Protein AF-A0A7S1H7W7-F1 (afdb_monomer)

Secondary structure (DSSP, 8-state):
-EEEEPP-SSHHHHHHHHHHHHHHHHHH----EEEEPPPPP-TT----EEEEETTEEEEEPPPPSSHHHHHHHHHHHHHHHHHTT--S-EE-TTS-EE--SS--PPP---SSGGG-HHHH-THHHHHHHHHHHH-THHHHHHHTT--STTSSS--TTTS-THHHHHHHHH-

Organism: Hemiselmis andersenii (NCBI:txid464988)

pLDDT: mean 90.37, std 5.64, range [72.38, 98.25]

InterPro domains:
  IPR018667 Domain of unknown function DUF2126 [PF09899] (1-171)

Solvent-accessible surface area (backbone atoms only — not comparable to full-atom values): 10648 Å² total; per-residue (Å²): 92,79,46,74,38,69,84,46,90,43,52,67,62,40,52,54,52,49,52,53,54,49,52,53,27,67,77,67,68,54,69,72,45,84,43,75,46,71,72,42,93,51,93,89,60,81,54,75,46,80,41,87,46,98,85,48,73,46,72,49,70,53,89,61,93,46,71,71,50,42,51,51,53,53,54,49,51,54,50,52,32,49,78,70,76,43,72,92,68,30,64,46,98,88,65,47,80,45,78,62,81,70,86,89,84,84,86,83,73,37,99,43,76,87,58,12,60,48,72,74,38,54,68,53,48,42,50,51,52,52,49,54,65,78,36,55,64,81,48,61,77,76,36,81,87,51,67,38,62,86,26,98,74,36,52,60,89,39,40,60,84,62,50,50,58,54,49,66,72,73,97

Nearest PDB structures (foldseek):
  4oyh-assembly2_E  TM=3.654E-01  e=1.743E+00  Bacillus spizizenii str. W23
  1t6a-assembly1_A  TM=3.404E-01  e=1.743E+00  Geobacillus stearothermophilus
  3ufc-assembly1_X  TM=4.892E-01  e=8.924E+00  Pyrococcus furiosus DSM 3638
  6jbh-assembly1_B  TM=2.701E-01  e=4.075E+00  Alicyclobacillus herbarius

Mean predicted aligned error: 5.94 Å

Radius of gyration: 21.35 Å; Cα contacts (8 Å, |Δi|>4): 144; chains: 1; bounding box: 49×47×52 Å

Foldseek 3Di:
DEDEQEDDDAQVVSVVVVVVVVVVCVVVVDDYDYHYDDRPDDLVDWDWDWDDDVQDIDIDGGDDPDDVRVVVVVVVVQVVCVVVVHHQWDADPVGDTDGSPDDDDDDAADSDNVRGPCNVPVVVVVVVLVVCLVCVCVVVVPCRVQEACPHPDYRQVRHDPVSVVVSVVVD

Sequence (171 aa):
LYVFMPPLEKLEHYLELLTAVEAACEDTGYKIVLEGYPPPRDPRLKLLQVTPDPGVIEVNIHPAHHWAELVQHTEFLYEAARLTRLSTEKFMIDGRHSGTGGGNHFVLGGATPADSPFLRRPSLLASLLGYWHNHPSLSYLFSGLFIGPTSQSPRVDEARNDQLRELEIAL

Structure (mmCIF, N/CA/C/O backbone):
data_AF-A0A7S1H7W7-F1
#
_entry.id   AF-A0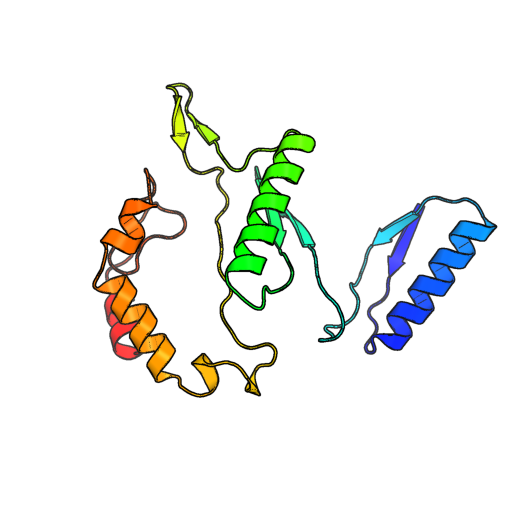A7S1H7W7-F1
#
loop_
_atom_site.group_PDB
_atom_site.id
_atom_site.type_symbol
_atom_site.label_atom_id
_atom_site.label_alt_id
_atom_site.label_comp_id
_atom_site.label_asym_id
_atom_site.label_entity_id
_atom_site.label_seq_id
_atom_site.pdbx_PDB_ins_code
_atom_site.Cartn_x
_atom_site.Cartn_y
_atom_site.Cartn_z
_atom_site.occupancy
_atom_site.B_iso_or_equiv
_atom_site.auth_seq_id
_atom_site.auth_comp_id
_atom_site.auth_asym_id
_atom_site.auth_atom_id
_atom_site.pdbx_PDB_model_num
ATOM 1 N N . LEU A 1 1 ? -9.041 6.564 26.208 1.00 92.06 1 LEU A N 1
ATOM 2 C CA . LEU A 1 1 ? -8.877 5.195 26.746 1.00 92.06 1 LEU A CA 1
ATOM 3 C C . LEU A 1 1 ? -8.346 4.330 25.611 1.00 92.06 1 LEU A C 1
ATOM 5 O O . LEU A 1 1 ? -8.803 4.524 24.494 1.00 92.06 1 LEU A O 1
ATOM 9 N N . TYR A 1 2 ? -7.369 3.462 25.858 1.00 96.44 2 TYR A N 1
ATOM 10 C CA . TYR A 1 2 ? -6.790 2.594 24.827 1.00 96.44 2 TYR A CA 1
ATOM 11 C C . TYR A 1 2 ? -7.239 1.159 25.079 1.00 96.44 2 TYR A C 1
ATOM 13 O O . TYR A 1 2 ? -7.225 0.715 26.229 1.00 96.44 2 TYR A O 1
ATOM 21 N N . VAL A 1 3 ? -7.660 0.462 24.027 1.00 97.31 3 VAL A N 1
ATOM 22 C CA . VAL A 1 3 ? -8.069 -0.945 24.092 1.00 97.31 3 VAL A CA 1
ATOM 23 C C . VAL A 1 3 ? -7.160 -1.739 23.168 1.00 97.31 3 VAL A C 1
ATOM 25 O O . VAL A 1 3 ? -7.134 -1.509 21.961 1.00 97.31 3 VAL A O 1
ATOM 28 N N . PHE A 1 4 ? -6.402 -2.662 23.750 1.00 97.81 4 PHE A N 1
ATOM 29 C CA . PHE A 1 4 ? -5.486 -3.517 23.011 1.00 97.81 4 PHE A CA 1
ATOM 30 C C . PHE A 1 4 ? -6.214 -4.769 22.507 1.00 97.81 4 PHE A C 1
ATOM 32 O O . PHE A 1 4 ? -6.680 -5.584 23.304 1.00 97.81 4 PHE A O 1
ATOM 39 N N . MET A 1 5 ? -6.277 -4.933 21.190 1.00 97.94 5 MET A N 1
ATOM 40 C CA . MET A 1 5 ? -6.835 -6.097 20.511 1.00 97.94 5 MET A CA 1
ATOM 41 C C . MET A 1 5 ? -5.798 -7.233 20.494 1.00 97.94 5 MET A C 1
ATOM 43 O O . MET A 1 5 ? -4.701 -7.049 19.953 1.00 97.94 5 MET A O 1
ATOM 47 N N . PRO A 1 6 ? -6.099 -8.409 21.076 1.00 97.25 6 PRO A N 1
ATOM 48 C CA . PRO A 1 6 ? -5.204 -9.558 21.048 1.00 97.25 6 PRO A CA 1
ATOM 49 C C . PRO A 1 6 ? -5.140 -10.180 19.644 1.00 97.25 6 PRO A C 1
ATOM 51 O O . PRO A 1 6 ? -6.053 -9.990 18.836 1.00 97.25 6 PRO A O 1
ATOM 54 N N . PRO A 1 7 ? -4.091 -10.965 19.342 1.00 96.81 7 PRO A N 1
ATOM 55 C CA . PRO A 1 7 ? -4.046 -11.723 18.101 1.00 96.81 7 PRO A CA 1
ATOM 56 C C . PRO A 1 7 ? -5.136 -12.802 18.121 1.00 96.81 7 PRO A C 1
ATOM 58 O O . PRO A 1 7 ? -5.224 -13.590 19.063 1.00 96.81 7 PRO A O 1
ATOM 61 N N . LEU A 1 8 ? -5.960 -12.844 17.074 1.00 96.88 8 LEU A N 1
ATOM 62 C CA . LEU A 1 8 ? -7.037 -13.819 16.909 1.00 96.88 8 LEU A CA 1
ATOM 63 C C . LEU A 1 8 ? -6.899 -14.513 15.554 1.00 96.88 8 LEU A C 1
ATOM 65 O O . LEU A 1 8 ? -6.646 -13.873 14.537 1.00 96.88 8 LEU A O 1
ATOM 69 N N . GLU A 1 9 ? -7.061 -15.836 15.544 1.00 95.94 9 GLU A N 1
ATOM 70 C CA . GLU A 1 9 ? -6.826 -16.657 14.347 1.00 95.94 9 GLU A CA 1
ATOM 71 C C . GLU A 1 9 ? -7.959 -16.575 13.318 1.00 95.94 9 GLU A C 1
ATOM 73 O O . GLU A 1 9 ? -7.725 -16.744 12.123 1.00 95.94 9 GLU A O 1
ATOM 78 N N . LYS A 1 10 ? -9.192 -16.337 13.776 1.00 96.88 10 LYS A N 1
ATOM 79 C CA . LYS A 1 10 ? -10.395 -16.314 12.937 1.00 96.88 10 LYS A CA 1
ATOM 80 C C . LYS A 1 10 ? -11.002 -14.925 12.907 1.00 96.88 10 LYS A C 1
ATOM 82 O O . LYS A 1 10 ? -11.080 -14.263 13.944 1.00 96.88 10 LYS A O 1
ATOM 87 N N . LEU A 1 11 ? -11.472 -14.517 11.728 1.00 96.25 11 LEU A N 1
ATOM 88 C CA . LEU A 1 11 ? -12.120 -13.222 11.551 1.00 96.25 11 LEU A CA 1
ATOM 89 C C . LEU A 1 11 ? -13.360 -13.105 12.443 1.00 96.25 11 LEU A C 1
ATOM 91 O O . LEU A 1 11 ? -13.569 -12.070 13.064 1.00 96.25 11 LEU A O 1
ATOM 95 N N . GLU A 1 12 ? -14.144 -14.175 12.547 1.00 97.62 12 GLU A N 1
ATOM 96 C CA . GLU A 1 12 ? -15.379 -14.204 13.330 1.00 97.62 12 GLU A CA 1
ATOM 97 C C . GLU A 1 12 ? -15.115 -13.838 14.796 1.00 97.62 12 GLU A C 1
ATOM 99 O O . GLU A 1 12 ? -15.781 -12.962 15.336 1.00 97.62 12 GLU A O 1
ATOM 104 N N . HIS A 1 13 ? -14.070 -14.409 15.403 1.00 97.81 13 HIS A N 1
ATOM 105 C CA . HIS A 1 13 ? -13.702 -14.099 16.787 1.00 97.81 13 HIS A CA 1
ATOM 106 C C . HIS A 1 13 ? -13.248 -12.640 16.951 1.00 97.81 13 HIS A C 1
ATOM 108 O O . HIS A 1 13 ? -13.504 -12.021 17.982 1.00 97.81 13 HIS A O 1
ATOM 114 N N . TYR A 1 14 ? -12.557 -12.084 15.948 1.00 97.69 14 TYR A N 1
ATOM 115 C CA . TYR A 1 14 ? -12.143 -10.682 15.976 1.00 97.69 14 TYR A CA 1
ATOM 116 C C . TYR A 1 14 ? -13.345 -9.743 15.938 1.00 97.69 14 TYR A C 1
ATOM 118 O O . TYR A 1 14 ? -13.405 -8.793 16.717 1.00 97.69 14 TYR A O 1
ATOM 126 N N . LEU A 1 15 ? -14.303 -10.022 15.054 1.00 97.38 15 LEU A N 1
ATOM 127 C CA . LEU A 1 15 ? -15.524 -9.233 14.929 1.00 97.38 15 LEU A CA 1
ATOM 128 C C . LEU A 1 15 ? -16.389 -9.342 16.186 1.00 97.38 15 LEU A C 1
ATOM 130 O O . LEU A 1 15 ? -16.856 -8.321 16.670 1.00 97.38 15 LEU A O 1
ATOM 134 N N . GLU A 1 16 ? -16.530 -10.537 16.765 1.00 98.25 16 GLU A N 1
ATOM 135 C CA . GLU A 1 16 ? -17.236 -10.727 18.039 1.00 98.25 16 GLU A CA 1
ATOM 136 C C . GLU A 1 16 ? -16.623 -9.885 19.168 1.00 98.25 16 GLU A C 1
ATOM 138 O O . GLU A 1 16 ? -17.348 -9.208 19.900 1.00 98.25 16 GLU A O 1
ATOM 143 N N . LEU A 1 17 ? -15.289 -9.875 19.289 1.00 98.19 17 LEU A N 1
ATOM 144 C CA . LEU A 1 17 ? -14.602 -9.050 20.282 1.00 98.19 17 LEU A CA 1
ATOM 145 C C . LEU A 1 17 ? -14.788 -7.555 20.006 1.00 98.19 17 LEU A C 1
ATOM 147 O O . LEU A 1 17 ? -15.072 -6.798 20.933 1.00 98.19 17 LEU A O 1
ATOM 151 N N . LEU A 1 18 ? -14.637 -7.129 18.751 1.00 97.62 18 LEU A N 1
ATOM 152 C CA . LEU A 1 18 ? -14.825 -5.733 18.364 1.00 97.62 18 LEU A CA 1
ATOM 153 C C . LEU A 1 18 ? -16.245 -5.260 18.695 1.00 97.62 18 LEU A C 1
ATOM 155 O O . LEU A 1 18 ? -16.398 -4.226 19.336 1.00 97.62 18 LEU A O 1
ATOM 159 N N . THR A 1 19 ? -17.263 -6.055 18.363 1.00 98.25 19 THR A N 1
ATOM 160 C CA . THR A 1 19 ? -18.664 -5.760 18.691 1.00 98.25 19 THR A CA 1
ATOM 161 C C . THR A 1 19 ? -18.892 -5.667 20.200 1.00 98.25 19 THR A C 1
ATOM 163 O O . THR A 1 19 ? -19.602 -4.775 20.660 1.00 98.25 19 THR A O 1
ATOM 166 N N . ALA A 1 20 ? -18.270 -6.537 21.001 1.00 98.25 20 ALA A N 1
ATOM 167 C CA . ALA A 1 20 ? -18.363 -6.444 22.459 1.00 98.25 20 ALA A CA 1
ATOM 168 C C . ALA A 1 20 ? -17.711 -5.158 23.004 1.00 98.25 20 ALA A C 1
ATOM 170 O O . ALA A 1 20 ? -18.239 -4.535 23.928 1.00 98.25 20 ALA A O 1
ATOM 171 N N . VAL A 1 21 ? -16.581 -4.742 22.425 1.00 97.94 21 VAL A N 1
ATOM 172 C CA . VAL A 1 21 ? -15.908 -3.482 22.771 1.00 97.94 21 VAL A CA 1
ATOM 173 C C . VAL A 1 21 ? -16.764 -2.274 22.378 1.00 97.94 21 VAL A C 1
ATOM 175 O O . VAL A 1 21 ? -16.888 -1.341 23.172 1.00 97.94 21 VAL A O 1
ATOM 178 N N . GLU A 1 22 ? -17.377 -2.292 21.194 1.00 97.50 22 GLU A N 1
ATOM 179 C CA . GLU A 1 22 ? -18.291 -1.243 20.726 1.00 97.50 22 GLU A CA 1
ATOM 180 C C . GLU A 1 22 ? -19.499 -1.095 21.658 1.00 97.50 22 GLU A C 1
ATOM 182 O O . GLU A 1 22 ? -19.750 0.009 22.138 1.00 97.50 22 GLU A O 1
ATOM 187 N N . ALA A 1 23 ? -20.168 -2.199 22.011 1.00 98.25 23 ALA A N 1
ATOM 188 C CA . ALA A 1 23 ? -21.298 -2.187 22.945 1.00 98.25 23 ALA A CA 1
ATOM 189 C C . ALA A 1 23 ? -20.912 -1.601 24.316 1.00 98.25 23 ALA A C 1
ATOM 191 O O . ALA A 1 23 ? -21.619 -0.760 24.868 1.00 98.25 23 ALA A O 1
ATOM 192 N N . ALA A 1 24 ? -19.736 -1.961 24.842 1.00 97.62 24 ALA A N 1
ATOM 193 C CA . ALA A 1 24 ? -19.236 -1.377 26.085 1.00 97.62 24 ALA A CA 1
ATOM 194 C C . ALA A 1 24 ? -18.971 0.138 25.965 1.00 97.62 24 ALA A C 1
ATOM 196 O O . ALA A 1 24 ? -19.164 0.881 26.931 1.00 97.62 24 ALA A O 1
ATOM 197 N N . CYS A 1 25 ? -18.529 0.620 24.799 1.00 97.81 25 CYS A N 1
ATOM 198 C CA . CYS A 1 25 ? -18.352 2.053 24.555 1.00 97.81 25 CYS A CA 1
ATOM 199 C C . CYS A 1 25 ? -19.694 2.788 24.480 1.00 97.81 25 CYS A C 1
ATOM 201 O O . CYS A 1 25 ? -19.791 3.898 25.005 1.00 97.81 25 CYS A O 1
ATOM 203 N N . GLU A 1 26 ? -20.719 2.181 23.877 1.00 97.69 26 GLU A N 1
ATOM 204 C CA . GLU A 1 26 ? -22.081 2.732 23.838 1.00 97.69 26 GLU A CA 1
ATOM 205 C C . GLU A 1 26 ? -22.682 2.851 25.243 1.00 97.69 26 GLU A C 1
ATOM 207 O O . GLU A 1 26 ? -23.166 3.923 25.612 1.00 97.69 26 GLU A O 1
ATOM 212 N N . ASP A 1 27 ? -22.561 1.801 26.058 1.00 98.00 27 ASP A N 1
ATOM 213 C CA . ASP A 1 27 ? -23.100 1.770 27.423 1.00 98.00 27 ASP A CA 1
ATOM 214 C C . ASP A 1 27 ? -22.403 2.768 28.361 1.00 98.00 27 ASP A C 1
ATOM 216 O O . ASP A 1 27 ? -23.024 3.350 29.254 1.00 98.00 27 ASP A O 1
ATOM 220 N N . THR A 1 28 ? -21.095 2.968 28.183 1.00 97.12 28 THR A N 1
ATOM 221 C CA . THR A 1 28 ? -20.285 3.819 29.073 1.00 97.12 28 THR A CA 1
ATOM 222 C C . THR A 1 28 ? -20.111 5.251 28.569 1.00 97.12 28 THR A C 1
ATOM 224 O O . THR A 1 28 ? -19.747 6.138 29.345 1.00 97.12 28 THR A O 1
ATOM 227 N N . GLY A 1 29 ? -20.324 5.493 27.275 1.00 96.81 29 GLY A N 1
ATOM 228 C CA . GLY A 1 29 ? -20.025 6.761 26.609 1.00 96.81 29 GLY A CA 1
ATOM 229 C C . GLY A 1 29 ? -18.525 7.054 26.451 1.00 96.81 29 GLY A C 1
ATOM 230 O O . GLY A 1 29 ? -18.153 8.173 26.076 1.00 96.81 29 GLY A O 1
ATOM 231 N N . TYR A 1 30 ? -17.638 6.097 26.744 1.00 96.62 30 TYR A N 1
ATOM 232 C CA . TYR A 1 30 ? -16.200 6.307 26.594 1.00 96.62 30 TYR A CA 1
ATOM 233 C C . TYR A 1 30 ? -15.766 6.279 25.130 1.00 96.62 30 TYR A C 1
ATOM 235 O O . TYR A 1 30 ? -16.111 5.389 24.361 1.00 96.62 30 TYR A O 1
ATOM 243 N N . LYS A 1 31 ? -14.911 7.238 24.763 1.00 96.62 31 LYS A N 1
ATOM 244 C CA . LYS A 1 31 ? -14.193 7.220 23.486 1.00 96.62 31 LYS A CA 1
ATOM 245 C C . LYS A 1 31 ? -12.887 6.452 23.642 1.00 96.62 31 LYS A C 1
ATOM 247 O O . LYS A 1 31 ? -12.066 6.775 24.516 1.00 96.62 31 LYS A O 1
ATOM 252 N N . ILE A 1 32 ? -12.692 5.464 22.776 1.00 96.06 32 ILE A N 1
ATOM 253 C CA . ILE A 1 32 ? -11.509 4.611 22.781 1.00 96.06 32 ILE A CA 1
ATOM 254 C C . ILE A 1 32 ? -10.658 4.787 21.526 1.00 96.06 32 ILE A C 1
ATOM 256 O O . ILE A 1 32 ? -11.128 5.263 20.495 1.00 96.06 32 ILE A O 1
ATOM 260 N N . VAL A 1 33 ? -9.401 4.374 21.638 1.00 96.12 33 VAL A N 1
ATOM 261 C CA . VAL A 1 33 ? -8.506 4.107 20.514 1.00 96.12 33 VAL A CA 1
ATOM 262 C C . VAL A 1 33 ? -8.192 2.615 20.547 1.00 96.12 33 VAL A C 1
ATOM 264 O O . VAL A 1 33 ? -7.797 2.096 21.594 1.00 96.12 33 VAL A O 1
ATOM 267 N N . LEU A 1 34 ? -8.411 1.935 19.423 1.00 95.56 34 LEU A N 1
ATOM 268 C CA . LEU A 1 34 ? -8.036 0.535 19.256 1.00 95.56 34 LEU A CA 1
ATOM 269 C C . LEU A 1 34 ? -6.555 0.448 18.896 1.00 95.56 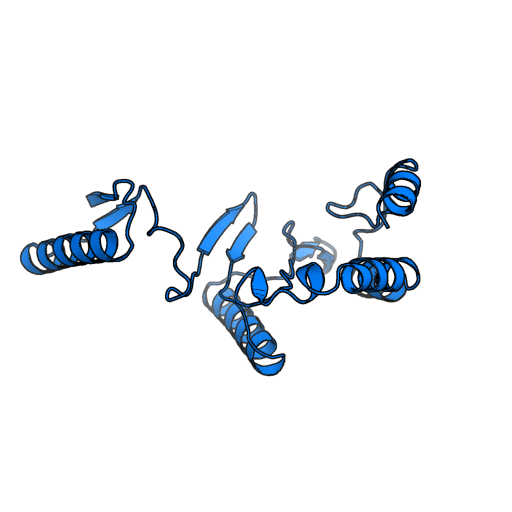34 LEU A C 1
ATOM 271 O O . LEU A 1 34 ? -6.085 1.137 17.992 1.00 95.56 34 LEU A O 1
ATOM 275 N N . GLU A 1 35 ? -5.842 -0.423 19.593 1.00 95.69 35 GLU A N 1
ATOM 276 C CA . GLU A 1 35 ? -4.434 -0.731 19.355 1.00 95.69 35 GLU A CA 1
ATOM 277 C C . GLU A 1 35 ? -4.236 -2.247 19.304 1.00 95.69 35 GLU A C 1
ATOM 279 O O . GLU A 1 35 ? -5.157 -3.014 19.573 1.00 95.69 35 GLU A O 1
ATOM 284 N N . GLY A 1 36 ? -3.027 -2.702 18.988 1.00 95.19 36 GLY A N 1
ATOM 285 C CA . GLY A 1 36 ? -2.699 -4.125 18.949 1.00 95.19 36 GLY A CA 1
ATOM 286 C C . GLY A 1 36 ? -2.886 -4.736 17.567 1.00 95.19 36 GLY A C 1
ATOM 287 O O . GLY A 1 36 ? -2.503 -4.143 16.558 1.00 95.19 36 GLY A O 1
ATOM 288 N N . TYR A 1 37 ? -3.393 -5.964 17.523 1.00 95.19 37 TYR A N 1
ATOM 289 C CA . TYR A 1 37 ? -3.410 -6.755 16.298 1.00 95.19 37 TYR A CA 1
ATOM 290 C C . TYR A 1 37 ? -4.617 -6.398 15.411 1.00 95.19 37 TYR A C 1
ATOM 292 O O . TYR A 1 3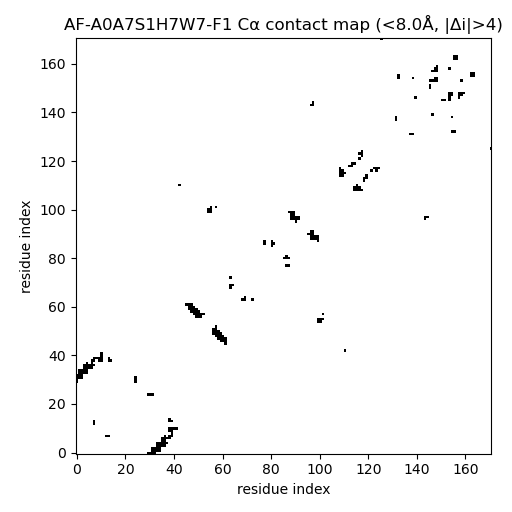7 ? -5.730 -6.236 15.921 1.00 95.19 37 TYR A O 1
ATOM 300 N N . PRO A 1 38 ? -4.431 -6.282 14.081 1.00 93.25 38 PRO A N 1
ATOM 301 C CA . PRO A 1 38 ? -5.544 -6.149 13.145 1.00 93.25 38 PRO A CA 1
ATOM 302 C C . PRO A 1 38 ? -6.321 -7.475 13.031 1.00 93.25 38 PRO A C 1
ATOM 304 O O . PRO A 1 38 ? -5.814 -8.518 13.463 1.00 93.25 38 PRO A O 1
ATOM 307 N N . PRO A 1 39 ? -7.518 -7.474 12.413 1.00 94.69 39 PRO A N 1
ATOM 308 C CA . PRO A 1 39 ? -8.184 -8.722 12.058 1.00 94.69 39 PRO A CA 1
ATOM 309 C C . PRO A 1 39 ? -7.261 -9.602 11.198 1.00 94.69 39 PRO A C 1
ATOM 311 O O . PRO A 1 39 ? -6.467 -9.072 10.407 1.00 94.69 39 PRO A O 1
ATOM 314 N N . PRO A 1 40 ? -7.355 -10.940 11.311 1.00 93.69 40 PRO A N 1
ATOM 315 C CA . PRO A 1 40 ? -6.611 -11.832 10.432 1.00 93.69 40 PRO A CA 1
ATOM 316 C C . PRO A 1 40 ? -6.973 -11.555 8.967 1.00 93.69 40 PRO A C 1
ATOM 318 O O . PRO A 1 40 ? -8.086 -11.129 8.650 1.00 93.69 40 PRO A O 1
ATOM 321 N N . ARG A 1 41 ? -6.018 -11.794 8.058 1.00 87.81 41 ARG A N 1
ATOM 322 C CA . ARG A 1 41 ? -6.232 -11.606 6.616 1.00 87.81 41 ARG A CA 1
ATOM 323 C C . ARG A 1 41 ? -7.420 -12.446 6.150 1.00 87.81 41 ARG A C 1
ATOM 325 O O . ARG A 1 41 ? -7.391 -13.667 6.268 1.00 87.81 41 ARG A O 1
ATOM 332 N N . ASP A 1 42 ? -8.405 -11.789 5.550 1.00 89.25 42 ASP A N 1
ATOM 333 C CA . ASP A 1 42 ? -9.605 -12.429 5.026 1.00 89.25 42 ASP A CA 1
ATOM 334 C C . ASP A 1 42 ? -10.045 -11.733 3.726 1.00 89.25 42 ASP A C 1
ATOM 336 O O . ASP A 1 42 ? -10.119 -10.502 3.697 1.00 89.25 42 ASP A O 1
ATOM 340 N N . PRO A 1 43 ? -10.339 -12.478 2.644 1.00 84.06 43 PRO A N 1
ATOM 341 C CA . PRO A 1 43 ? -10.721 -11.899 1.353 1.00 84.06 43 PRO A CA 1
ATOM 342 C C . PRO A 1 43 ? -12.056 -11.139 1.378 1.00 84.06 43 PRO A C 1
ATOM 344 O O . PRO A 1 43 ? -12.338 -10.384 0.448 1.00 84.06 43 PRO A O 1
ATOM 347 N N . ARG A 1 44 ? -12.889 -11.324 2.411 1.00 87.75 44 ARG A N 1
ATOM 348 C CA . ARG A 1 44 ? -14.153 -10.590 2.587 1.00 87.75 44 ARG A CA 1
ATOM 349 C C . ARG A 1 44 ? -13.931 -9.158 3.073 1.00 87.75 44 ARG A C 1
ATOM 351 O O . ARG A 1 44 ? -14.821 -8.325 2.916 1.00 87.75 44 ARG A O 1
ATOM 358 N N . LEU A 1 45 ? -12.777 -8.868 3.676 1.00 89.06 45 LEU A N 1
ATOM 359 C CA . LEU A 1 45 ? -12.467 -7.544 4.199 1.00 89.06 45 LEU A CA 1
ATOM 360 C C . LEU A 1 45 ? -11.757 -6.686 3.154 1.00 89.06 45 LEU A C 1
ATOM 362 O O . LEU A 1 45 ? -10.746 -7.076 2.572 1.00 89.06 45 LEU A O 1
ATOM 366 N N . LYS A 1 46 ? -12.250 -5.459 2.987 1.00 86.94 46 LYS A N 1
ATOM 367 C CA . LYS A 1 46 ? -11.493 -4.392 2.333 1.00 86.94 46 LYS A CA 1
ATOM 368 C C . LYS A 1 46 ? -10.607 -3.722 3.373 1.00 86.94 46 LYS A C 1
ATOM 370 O O . LYS A 1 46 ? -11.075 -3.372 4.453 1.00 86.94 46 LYS A O 1
ATOM 375 N N . LEU A 1 47 ? -9.340 -3.529 3.031 1.00 84.94 47 LEU A N 1
ATOM 376 C CA . LEU A 1 47 ? -8.370 -2.886 3.903 1.00 84.94 47 LEU A CA 1
ATOM 377 C C . LEU A 1 47 ? -8.050 -1.483 3.381 1.00 84.94 47 LEU A C 1
ATOM 379 O O . LEU A 1 47 ? -7.776 -1.302 2.196 1.00 84.94 47 LEU A O 1
ATOM 383 N N . LEU A 1 48 ? -8.085 -0.510 4.284 1.00 90.25 48 LEU A N 1
ATOM 384 C CA . LEU A 1 48 ? -7.515 0.819 4.105 1.00 90.25 48 LEU A CA 1
ATOM 385 C C . LEU A 1 48 ? -6.516 1.016 5.241 1.00 90.25 48 LEU A C 1
ATOM 387 O O . LEU A 1 48 ? -6.905 0.932 6.406 1.00 90.25 48 LEU A O 1
ATOM 391 N N . GLN A 1 49 ? -5.248 1.258 4.923 1.00 90.12 49 GLN A N 1
ATOM 392 C CA . GLN A 1 49 ? -4.235 1.577 5.932 1.00 90.12 49 GLN A CA 1
ATOM 393 C C . GLN A 1 49 ? -3.679 2.961 5.657 1.00 90.12 49 GLN A C 1
ATOM 395 O O . GLN A 1 49 ? -3.282 3.254 4.535 1.00 90.12 49 GLN A O 1
ATOM 400 N N . VAL A 1 50 ? -3.657 3.790 6.694 1.00 91.75 50 VAL A N 1
ATOM 401 C CA . VAL A 1 50 ? -3.064 5.125 6.671 1.00 91.75 50 VAL A CA 1
ATOM 402 C C . VAL A 1 50 ? -1.931 5.105 7.684 1.00 91.75 50 VAL A C 1
ATOM 404 O O . VAL A 1 50 ? -2.181 5.038 8.889 1.00 91.75 50 VAL A O 1
ATOM 407 N N . THR A 1 51 ? -0.695 5.091 7.202 1.00 90.62 51 THR A N 1
ATOM 408 C CA . THR A 1 51 ? 0.505 4.903 8.021 1.00 90.62 51 THR A CA 1
ATOM 409 C C . THR A 1 51 ? 1.435 6.108 7.898 1.00 90.62 51 THR A C 1
ATOM 411 O O . THR A 1 51 ? 1.618 6.643 6.805 1.00 90.62 51 THR A O 1
ATOM 414 N N . PRO A 1 52 ? 2.024 6.584 9.007 1.00 89.88 52 PRO A N 1
ATOM 415 C CA . PRO A 1 52 ? 3.042 7.622 8.936 1.00 89.88 52 PRO A CA 1
ATOM 416 C C . PRO A 1 52 ? 4.351 7.043 8.381 1.00 89.88 52 PRO A C 1
ATOM 418 O O . PRO A 1 52 ? 4.779 5.969 8.801 1.00 89.88 52 PRO A O 1
ATOM 421 N N . ASP A 1 53 ? 5.007 7.792 7.500 1.00 86.38 53 ASP A N 1
ATOM 422 C CA . ASP A 1 53 ? 6.363 7.534 6.999 1.00 86.38 53 ASP A CA 1
ATOM 423 C C . ASP A 1 53 ? 7.165 8.854 7.101 1.00 86.38 53 ASP A C 1
ATOM 425 O O . ASP A 1 53 ? 6.553 9.928 7.146 1.00 86.38 53 ASP A O 1
ATOM 429 N N . PRO A 1 54 ? 8.506 8.877 7.236 1.00 84.56 54 PRO A N 1
ATOM 430 C CA . PRO A 1 54 ? 9.236 10.120 7.469 1.00 84.56 54 PRO A CA 1
ATOM 431 C C . PRO A 1 54 ? 8.963 11.206 6.414 1.00 84.56 54 PRO A C 1
ATOM 433 O O . PRO A 1 54 ? 9.485 11.188 5.304 1.00 84.56 54 PRO A O 1
ATOM 436 N N . GLY A 1 55 ? 8.173 12.209 6.805 1.00 84.94 55 GLY A N 1
ATOM 437 C CA . GLY A 1 55 ? 7.824 13.354 5.964 1.00 84.94 55 GLY A CA 1
ATOM 438 C C . GLY A 1 55 ? 6.624 13.149 5.033 1.00 84.94 55 GLY A C 1
ATOM 439 O O . GLY A 1 55 ? 6.278 14.098 4.329 1.00 84.94 55 GLY A O 1
ATOM 440 N N . VAL A 1 56 ? 5.973 11.979 5.042 1.00 90.38 56 VAL A N 1
ATOM 441 C CA . VAL A 1 56 ? 4.773 11.683 4.238 1.00 90.38 56 VAL A CA 1
ATOM 442 C C . VAL A 1 56 ? 3.775 10.799 5.005 1.00 90.38 56 VAL A C 1
ATOM 444 O O . VAL A 1 56 ? 4.041 10.315 6.102 1.00 90.38 56 VAL A O 1
ATOM 447 N N . ILE A 1 57 ? 2.584 10.611 4.442 1.00 91.06 57 ILE A N 1
ATOM 448 C CA . ILE A 1 57 ? 1.616 9.615 4.910 1.00 91.06 57 ILE A CA 1
ATOM 449 C C . ILE A 1 57 ? 1.439 8.615 3.775 1.00 91.06 57 ILE A C 1
ATOM 451 O O . ILE A 1 57 ? 1.116 9.011 2.654 1.00 91.06 57 ILE A O 1
ATOM 455 N N . GLU A 1 58 ? 1.647 7.337 4.066 1.00 92.06 58 GLU A N 1
ATOM 456 C CA . GLU A 1 58 ? 1.375 6.255 3.132 1.00 92.06 58 GLU A CA 1
ATOM 457 C C . GLU A 1 58 ? -0.081 5.809 3.285 1.00 92.06 58 GLU A C 1
ATOM 459 O O . GLU A 1 58 ? -0.571 5.567 4.391 1.00 92.06 58 GLU A O 1
ATOM 464 N N . VAL A 1 59 ? -0.790 5.720 2.159 1.00 92.44 59 VAL A N 1
ATOM 465 C CA . VAL A 1 59 ? -2.176 5.256 2.117 1.00 92.44 59 VAL A CA 1
ATOM 466 C C . VAL A 1 59 ? -2.257 4.012 1.242 1.00 92.44 59 VAL A C 1
ATOM 468 O O . VAL A 1 59 ? -2.201 4.096 0.017 1.00 92.44 59 VAL A O 1
ATOM 471 N N . ASN A 1 60 ? -2.424 2.854 1.876 1.00 91.12 60 ASN A N 1
ATOM 472 C CA . ASN A 1 60 ? -2.671 1.591 1.193 1.00 91.12 60 ASN A CA 1
ATOM 473 C C . ASN A 1 60 ? -4.178 1.410 1.018 1.00 91.12 60 ASN A C 1
ATOM 475 O O . ASN A 1 60 ? -4.909 1.247 1.998 1.00 91.12 60 ASN A O 1
ATOM 479 N N . ILE A 1 61 ? -4.639 1.445 -0.230 1.00 91.25 61 ILE A N 1
ATOM 480 C CA . ILE A 1 61 ? -6.049 1.266 -0.579 1.00 91.25 61 ILE A CA 1
ATOM 481 C C . ILE A 1 61 ? -6.357 -0.166 -1.005 1.00 91.25 61 ILE A C 1
ATOM 483 O O . ILE A 1 61 ? -5.493 -0.920 -1.451 1.00 91.25 61 ILE A O 1
ATOM 487 N N . HIS A 1 62 ? -7.630 -0.525 -0.886 1.00 89.75 62 HIS A N 1
ATOM 488 C CA . HIS A 1 62 ? -8.142 -1.796 -1.364 1.00 89.75 62 HIS A CA 1
ATOM 489 C C . HIS A 1 62 ? -8.018 -1.915 -2.898 1.00 89.75 62 HIS A C 1
ATOM 491 O O . HIS A 1 62 ? -7.996 -0.895 -3.595 1.00 89.75 62 HIS A O 1
ATOM 497 N N . PRO A 1 63 ? -7.956 -3.147 -3.441 1.00 89.88 63 PRO A N 1
ATOM 498 C CA . PRO A 1 63 ? -7.812 -3.367 -4.878 1.00 89.88 63 PRO A CA 1
ATOM 499 C C . PRO A 1 63 ? -8.948 -2.744 -5.694 1.00 89.88 63 PRO A C 1
ATOM 501 O O . PRO A 1 63 ? -10.101 -2.773 -5.270 1.00 89.88 63 PRO A O 1
ATOM 504 N N . ALA A 1 64 ? -8.613 -2.254 -6.889 1.00 92.00 64 ALA A N 1
ATOM 505 C CA . ALA A 1 64 ? -9.574 -1.901 -7.928 1.00 92.00 64 ALA A CA 1
ATOM 506 C C . ALA A 1 64 ? -9.714 -3.055 -8.935 1.00 92.00 64 ALA A C 1
ATOM 508 O O . ALA A 1 64 ? -8.725 -3.688 -9.313 1.00 92.00 64 ALA A O 1
ATOM 509 N N . HIS A 1 65 ? -10.933 -3.315 -9.399 1.00 90.69 65 HIS A N 1
ATOM 510 C CA . HIS A 1 65 ? -11.257 -4.407 -10.319 1.00 90.69 65 HIS A CA 1
ATOM 511 C C . HIS A 1 65 ? -11.159 -4.006 -11.794 1.00 90.69 65 HIS A C 1
ATOM 513 O O . HIS A 1 65 ? -11.099 -4.868 -12.672 1.00 90.69 65 HIS A O 1
ATOM 519 N N . HIS A 1 66 ? -11.140 -2.705 -12.081 1.00 92.69 66 HIS A N 1
ATOM 520 C CA . HIS A 1 66 ? -10.982 -2.171 -13.428 1.00 92.69 66 HIS A CA 1
ATOM 521 C C . HIS A 1 66 ? -10.408 -0.752 -13.411 1.00 92.69 66 HIS A C 1
ATOM 523 O O . HIS A 1 66 ? -10.370 -0.078 -12.383 1.00 92.69 66 HIS A O 1
ATOM 529 N N . TRP A 1 67 ? -10.010 -0.266 -14.590 1.00 94.12 67 TRP A N 1
ATOM 530 C CA . TRP A 1 67 ? -9.377 1.045 -14.745 1.00 94.12 67 TRP A CA 1
ATOM 531 C C . TRP A 1 67 ? -10.225 2.200 -14.203 1.00 94.12 67 TRP A C 1
ATOM 533 O O . TRP A 1 67 ? -9.715 3.048 -13.485 1.00 94.12 67 TRP A O 1
ATOM 543 N N . ALA A 1 68 ? -11.528 2.219 -14.500 1.00 97.44 68 ALA A N 1
ATOM 544 C CA . ALA A 1 68 ? -12.391 3.301 -14.022 1.00 97.44 68 ALA A CA 1
ATOM 545 C C . ALA A 1 68 ? -12.487 3.366 -12.483 1.00 97.44 68 ALA A C 1
ATOM 547 O O . ALA A 1 68 ? -12.539 4.458 -11.931 1.00 97.44 68 ALA A O 1
ATOM 548 N N . GLU A 1 69 ? -12.448 2.224 -11.788 1.00 95.44 69 GLU A N 1
ATOM 549 C CA . GLU A 1 69 ? -12.450 2.176 -10.323 1.00 95.44 69 GLU A CA 1
ATOM 550 C C . GLU A 1 69 ? -11.107 2.657 -9.771 1.00 95.44 69 GLU A C 1
ATOM 552 O O . GLU A 1 69 ? -11.079 3.443 -8.832 1.00 95.44 69 GLU A O 1
ATOM 557 N N . LEU A 1 70 ? -9.996 2.263 -10.403 1.00 94.00 70 LEU A N 1
ATOM 558 C CA . LEU A 1 70 ? -8.669 2.763 -10.047 1.00 94.00 70 LEU A CA 1
ATOM 559 C C . LEU A 1 70 ? -8.611 4.295 -10.142 1.00 94.00 70 LEU A C 1
ATOM 561 O O . LEU A 1 70 ? -8.184 4.942 -9.191 1.00 94.00 70 LEU A O 1
ATOM 565 N N . VAL A 1 71 ? -9.080 4.866 -11.257 1.00 95.75 71 VAL A N 1
ATOM 566 C CA . VAL A 1 71 ? -9.142 6.324 -11.448 1.00 95.75 71 VAL A CA 1
ATOM 567 C C . VAL A 1 71 ? -9.995 6.969 -10.358 1.00 95.75 71 VAL A C 1
ATOM 569 O O . VAL A 1 71 ? -9.531 7.891 -9.694 1.00 95.75 71 VAL A O 1
ATOM 572 N N . GLN A 1 72 ? -11.193 6.436 -10.109 1.00 96.44 72 GLN A N 1
ATOM 573 C CA . GLN A 1 72 ? -12.089 6.953 -9.077 1.00 96.44 72 GLN A CA 1
ATOM 574 C C . GLN A 1 72 ? -11.450 6.919 -7.678 1.00 96.44 72 GLN A C 1
ATOM 576 O O . GLN A 1 72 ? -11.563 7.887 -6.926 1.00 96.44 72 GLN A O 1
ATOM 581 N N . HIS A 1 73 ? -10.771 5.826 -7.315 1.00 93.44 73 HIS A N 1
ATOM 582 C CA . HIS A 1 73 ? -10.074 5.711 -6.033 1.00 93.44 73 HIS A CA 1
ATOM 583 C C . HIS A 1 73 ? -8.951 6.747 -5.913 1.00 93.44 73 HIS A C 1
ATOM 585 O O . HIS A 1 73 ? -8.835 7.405 -4.879 1.00 93.44 73 HIS A O 1
ATOM 591 N N . THR A 1 74 ? -8.149 6.928 -6.965 1.00 92.81 74 THR A N 1
ATOM 592 C CA . THR A 1 74 ? -7.060 7.913 -6.983 1.00 92.81 74 THR A CA 1
ATOM 593 C C . THR A 1 74 ? -7.583 9.348 -6.888 1.00 92.81 74 THR A C 1
ATOM 595 O O . THR A 1 74 ? -7.091 10.115 -6.062 1.00 92.81 74 THR A O 1
ATOM 598 N N . GLU A 1 75 ? -8.602 9.710 -7.669 1.00 95.12 75 GLU A N 1
ATOM 599 C CA . GLU A 1 75 ? -9.209 11.049 -7.627 1.00 95.12 75 GLU A CA 1
ATOM 600 C C . GLU A 1 75 ? -9.812 11.352 -6.251 1.00 95.12 75 GLU A C 1
ATOM 602 O O .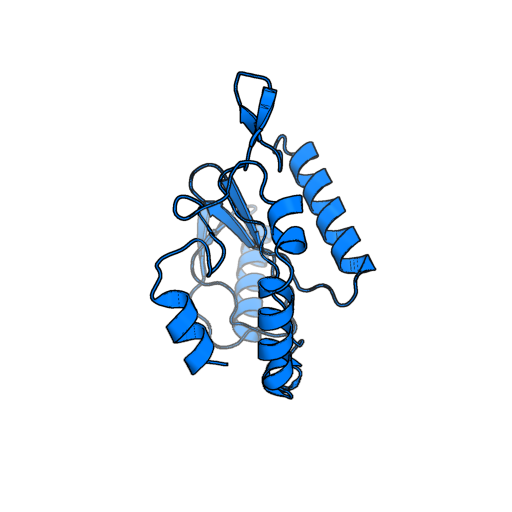 GLU A 1 75 ? -9.619 12.443 -5.709 1.00 95.12 75 GLU A O 1
ATOM 607 N N . PHE A 1 76 ? -10.478 10.365 -5.643 1.00 94.44 76 PHE A N 1
ATOM 608 C CA . PHE A 1 76 ? -10.994 10.496 -4.285 1.00 94.44 76 PHE A CA 1
ATOM 609 C C . PHE A 1 76 ? -9.875 10.742 -3.266 1.00 94.44 76 PHE A C 1
ATOM 611 O O . PHE A 1 76 ? -10.007 11.628 -2.420 1.00 94.44 76 PHE A O 1
ATOM 618 N N . LEU A 1 77 ? -8.766 9.996 -3.342 1.00 92.62 77 LEU A N 1
ATOM 619 C CA . LEU A 1 77 ? -7.620 10.196 -2.449 1.00 92.62 77 LEU A CA 1
ATOM 620 C C . LEU A 1 77 ? -7.023 11.598 -2.588 1.00 92.62 77 LEU A C 1
ATOM 622 O O . LEU A 1 77 ? -6.695 12.218 -1.576 1.00 92.62 77 LEU A O 1
ATOM 626 N N . TYR A 1 78 ? -6.898 12.106 -3.814 1.00 92.12 78 TYR A N 1
ATOM 627 C CA . TYR A 1 78 ? -6.371 13.450 -4.060 1.00 92.12 78 TYR A CA 1
ATOM 628 C C . TYR A 1 78 ? -7.282 14.525 -3.469 1.00 92.12 78 TYR A C 1
ATOM 630 O O . TYR A 1 78 ? -6.803 15.449 -2.808 1.00 92.12 78 TYR A O 1
ATOM 638 N N . GLU A 1 79 ? -8.597 14.374 -3.622 1.00 95.25 79 GLU A N 1
ATOM 639 C CA . GLU A 1 79 ? -9.552 15.303 -3.023 1.00 95.25 79 GLU A CA 1
ATOM 640 C C . GLU A 1 79 ? -9.549 15.220 -1.490 1.00 95.25 79 GLU A C 1
ATOM 642 O O . GLU A 1 79 ? -9.528 16.249 -0.813 1.00 95.25 79 GLU A O 1
ATOM 647 N N . ALA A 1 80 ? -9.495 14.015 -0.918 1.00 93.75 80 ALA A N 1
ATOM 648 C CA . ALA A 1 80 ? -9.404 13.830 0.528 1.00 93.75 80 ALA A CA 1
ATOM 649 C C . ALA A 1 80 ? -8.117 14.449 1.104 1.00 93.75 80 ALA A C 1
ATOM 651 O O . ALA A 1 80 ? -8.170 15.149 2.121 1.00 93.75 80 ALA A O 1
ATOM 652 N N . ALA A 1 81 ? -6.973 14.257 0.436 1.00 92.56 81 ALA A N 1
ATOM 653 C CA . ALA A 1 81 ? -5.714 14.907 0.795 1.00 92.56 81 ALA A CA 1
ATOM 654 C C . ALA A 1 81 ? -5.864 16.436 0.779 1.00 92.56 81 ALA A C 1
ATOM 656 O O . ALA A 1 81 ? -5.572 17.103 1.774 1.00 92.56 81 ALA A O 1
ATOM 657 N N . ARG A 1 82 ? -6.436 16.997 -0.292 1.00 94.06 82 ARG A N 1
ATOM 658 C CA . ARG A 1 82 ? -6.673 18.442 -0.412 1.00 94.06 82 ARG A CA 1
ATOM 659 C C . ARG A 1 82 ? -7.562 18.983 0.714 1.00 94.06 82 ARG A C 1
ATOM 661 O O . ARG A 1 82 ? -7.224 19.992 1.338 1.00 94.06 82 ARG A O 1
ATOM 668 N N . LEU A 1 83 ? -8.679 18.315 1.008 1.00 96.38 83 LEU A N 1
ATOM 669 C CA . LEU A 1 83 ? -9.615 18.702 2.075 1.00 96.38 83 LEU A CA 1
ATOM 670 C C . LEU A 1 83 ? -8.979 18.633 3.473 1.00 96.38 83 LEU A C 1
ATOM 672 O O . LEU A 1 83 ? -9.364 19.388 4.368 1.00 96.38 83 LEU A O 1
ATOM 676 N N . THR A 1 84 ? -7.972 17.777 3.644 1.00 94.44 84 THR A N 1
ATOM 677 C CA . THR A 1 84 ? -7.209 17.610 4.892 1.00 94.44 84 THR A CA 1
ATOM 678 C C . THR A 1 84 ? -5.923 18.437 4.941 1.00 94.44 84 THR A C 1
ATOM 680 O O . THR A 1 84 ? -5.153 18.312 5.891 1.00 94.44 84 THR A O 1
ATOM 683 N N . ARG A 1 85 ? -5.723 19.355 3.982 1.00 93.88 85 ARG A N 1
ATOM 684 C CA . ARG A 1 85 ? -4.532 20.222 3.862 1.00 93.88 85 ARG A CA 1
ATOM 685 C C . ARG A 1 85 ? -3.227 19.453 3.626 1.00 93.88 85 ARG A C 1
ATOM 687 O O . ARG A 1 85 ? -2.148 19.953 3.941 1.00 93.88 85 ARG A O 1
ATOM 694 N N . LEU A 1 86 ? -3.335 18.256 3.064 1.00 92.12 86 LEU A N 1
ATOM 695 C CA . LEU A 1 86 ? -2.227 17.485 2.521 1.00 92.12 86 LEU A CA 1
ATOM 696 C C . LEU A 1 86 ? -2.122 17.731 1.009 1.00 92.12 86 LEU A C 1
ATOM 698 O O . LEU A 1 86 ? -3.056 18.215 0.369 1.00 92.12 86 LEU A O 1
ATOM 702 N N . SER A 1 87 ? -0.968 17.397 0.440 1.00 88.44 87 SER A N 1
ATOM 703 C CA . SER A 1 87 ? -0.724 17.450 -1.001 1.00 88.44 87 SER A CA 1
ATOM 704 C C . SER A 1 87 ? 0.079 16.230 -1.428 1.00 88.44 87 SER A C 1
ATOM 706 O O . SER A 1 87 ? 0.929 15.745 -0.680 1.00 88.44 87 SER A O 1
ATOM 708 N N . THR A 1 88 ? -0.177 15.759 -2.643 1.00 84.25 88 THR A N 1
ATOM 709 C CA . THR A 1 88 ? 0.605 14.707 -3.306 1.00 84.25 88 THR A CA 1
ATOM 710 C C . THR A 1 88 ? 1.779 15.268 -4.103 1.00 84.25 88 THR A C 1
ATOM 712 O O . THR A 1 88 ? 2.502 14.517 -4.750 1.00 84.25 88 THR A O 1
ATOM 715 N N . GLU A 1 89 ? 1.978 16.583 -4.050 1.00 85.88 89 GLU A N 1
ATOM 716 C CA . GLU A 1 89 ? 3.018 17.311 -4.766 1.00 85.88 89 GLU A CA 1
ATOM 717 C C . GLU A 1 89 ? 3.891 18.092 -3.788 1.00 85.88 89 GLU A C 1
ATOM 719 O O . GLU A 1 89 ? 3.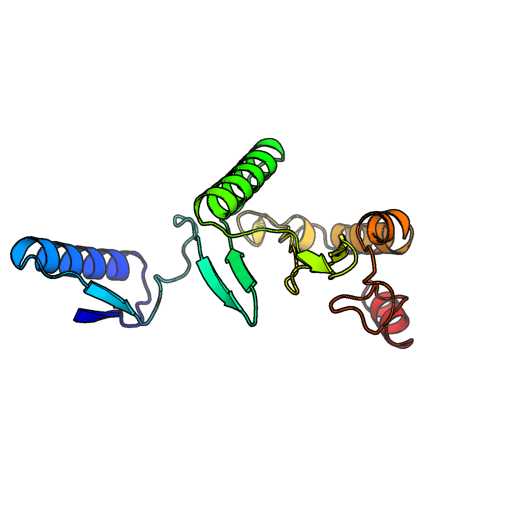424 18.600 -2.761 1.00 85.88 89 GLU A O 1
ATOM 724 N N . LYS A 1 90 ? 5.168 18.237 -4.138 1.00 86.75 90 LYS A N 1
ATOM 725 C CA . LYS A 1 90 ? 6.125 19.052 -3.393 1.00 86.75 90 LYS A CA 1
ATOM 726 C C . LYS A 1 90 ? 6.861 19.970 -4.353 1.00 86.75 90 LYS A C 1
ATOM 728 O O . LYS A 1 90 ? 7.231 19.575 -5.451 1.00 86.75 90 LYS A O 1
ATOM 733 N N . PHE A 1 91 ? 7.114 21.196 -3.917 1.00 88.25 91 PHE A N 1
ATOM 734 C CA . PHE A 1 91 ? 7.847 22.178 -4.706 1.00 88.25 91 PHE A CA 1
ATOM 735 C C . PHE A 1 91 ? 9.102 22.617 -3.963 1.00 88.25 91 PHE A C 1
ATOM 737 O O . PHE A 1 91 ? 9.109 22.779 -2.741 1.00 88.25 91 PHE A O 1
ATOM 744 N N . MET A 1 92 ? 10.180 22.778 -4.719 1.00 87.94 92 MET A N 1
ATOM 745 C CA . MET A 1 92 ? 11.411 23.394 -4.246 1.00 87.94 92 MET A CA 1
ATOM 746 C C . MET A 1 92 ? 11.191 24.902 -4.048 1.00 87.94 92 MET A C 1
ATOM 748 O O . MET A 1 92 ? 10.226 25.473 -4.553 1.00 87.94 92 MET A O 1
ATOM 752 N N . ILE A 1 93 ? 12.109 25.572 -3.344 1.00 92.38 93 ILE A N 1
ATOM 753 C CA . ILE A 1 93 ? 12.028 27.026 -3.090 1.00 92.38 93 ILE A CA 1
ATOM 754 C C . ILE A 1 93 ? 11.982 27.836 -4.399 1.00 92.38 93 ILE A C 1
ATOM 756 O O . ILE A 1 93 ? 11.370 28.897 -4.450 1.00 92.38 93 ILE A O 1
ATOM 760 N N . ASP A 1 94 ? 12.596 27.323 -5.465 1.00 92.62 94 ASP A N 1
ATOM 761 C CA . ASP A 1 94 ? 12.593 27.930 -6.800 1.00 92.62 94 ASP A CA 1
ATOM 762 C C . ASP A 1 94 ? 11.338 27.599 -7.636 1.00 92.62 94 ASP A C 1
ATOM 764 O O . ASP A 1 94 ? 11.274 27.946 -8.814 1.00 92.62 94 ASP A O 1
ATOM 768 N N . GLY A 1 95 ? 10.342 26.929 -7.047 1.00 89.00 95 GLY A N 1
ATOM 769 C CA . GLY A 1 95 ? 9.075 26.586 -7.692 1.00 89.00 95 GLY A CA 1
ATOM 770 C C . GLY A 1 95 ? 9.116 25.337 -8.573 1.00 89.00 95 GLY A C 1
ATOM 771 O O . GLY A 1 95 ? 8.088 24.972 -9.143 1.00 89.00 95 GLY A O 1
ATOM 772 N N . ARG A 1 96 ? 10.255 24.641 -8.691 1.00 87.06 96 ARG A N 1
ATOM 773 C CA . ARG A 1 96 ? 10.308 23.372 -9.435 1.00 87.06 96 ARG A CA 1
ATOM 774 C C . ARG A 1 96 ? 9.588 22.260 -8.680 1.00 87.06 96 ARG A C 1
ATOM 776 O O . ARG A 1 96 ? 9.795 22.087 -7.478 1.00 87.06 96 ARG A O 1
ATOM 783 N N . HIS A 1 97 ? 8.786 21.480 -9.403 1.00 84.81 97 HIS A N 1
ATOM 784 C CA . HIS A 1 97 ? 8.158 20.280 -8.859 1.00 84.81 97 HIS A CA 1
ATOM 785 C C . HIS A 1 97 ? 9.223 19.243 -8.478 1.00 84.81 97 HIS A C 1
ATOM 787 O O . HIS A 1 97 ? 10.208 19.037 -9.193 1.00 84.81 97 HIS A O 1
ATOM 793 N N . SER A 1 98 ? 9.025 18.607 -7.333 1.00 83.81 98 SER A N 1
ATOM 794 C CA . SER A 1 98 ? 9.873 17.566 -6.776 1.00 83.81 98 SER A CA 1
ATOM 795 C C . SER A 1 98 ? 8.993 16.498 -6.131 1.00 83.81 98 SER A C 1
ATOM 797 O O . SER A 1 98 ? 7.837 16.731 -5.787 1.00 83.81 98 SER A O 1
ATOM 799 N N . GLY A 1 99 ? 9.548 15.307 -5.957 1.00 79.50 99 GLY A N 1
ATOM 800 C CA . GLY A 1 99 ? 8.869 14.203 -5.298 1.00 79.50 99 GLY A CA 1
ATOM 801 C C . GLY A 1 99 ? 8.625 14.553 -3.837 1.00 79.50 99 GLY A C 1
ATOM 802 O O . GLY A 1 99 ? 9.469 15.171 -3.181 1.00 79.50 99 GLY A O 1
ATOM 803 N N . THR A 1 100 ? 7.475 14.143 -3.310 1.00 82.62 100 THR A N 1
ATOM 804 C CA . THR A 1 100 ? 7.125 14.334 -1.894 1.00 82.62 100 THR A CA 1
ATOM 805 C C . THR A 1 100 ? 8.142 13.679 -0.959 1.00 82.62 100 THR A C 1
ATOM 807 O O . THR A 1 100 ? 8.383 14.185 0.136 1.00 82.62 100 THR A O 1
ATOM 810 N N . GLY A 1 101 ? 8.803 12.622 -1.439 1.00 77.88 101 GLY A N 1
ATOM 811 C CA . GLY A 1 101 ? 9.709 11.760 -0.685 1.00 77.88 101 GLY A CA 1
ATOM 812 C C . GLY A 1 101 ? 9.149 10.349 -0.492 1.00 77.88 101 GLY A C 1
ATOM 813 O O . GLY A 1 101 ? 9.912 9.475 -0.094 1.00 77.88 101 GLY A O 1
ATOM 814 N N . GLY A 1 102 ? 7.863 10.140 -0.809 1.00 78.44 102 GLY A N 1
ATOM 815 C CA . GLY A 1 102 ? 7.215 8.831 -0.895 1.00 78.44 102 GLY A CA 1
ATOM 816 C C . GLY A 1 102 ? 7.017 8.373 -2.345 1.00 78.44 102 GLY A C 1
ATOM 817 O O . GLY A 1 102 ? 7.001 9.190 -3.270 1.00 78.44 102 GLY A O 1
ATOM 818 N N . GLY A 1 103 ? 6.868 7.061 -2.538 1.00 80.19 103 GLY A N 1
ATOM 819 C CA . GLY A 1 103 ? 6.604 6.435 -3.837 1.00 80.19 103 GLY A CA 1
ATOM 820 C C . GLY A 1 103 ? 5.111 6.244 -4.124 1.00 80.19 103 GLY A C 1
ATOM 821 O O . GLY A 1 103 ? 4.297 6.147 -3.210 1.00 80.19 103 GLY A O 1
ATOM 822 N N . ASN A 1 104 ? 4.748 6.152 -5.408 1.00 83.38 104 ASN A N 1
ATOM 823 C CA . ASN A 1 104 ? 3.428 5.682 -5.842 1.00 83.38 104 ASN A CA 1
ATOM 824 C C . ASN A 1 104 ? 3.570 4.244 -6.344 1.00 83.38 104 ASN A C 1
ATOM 826 O O . ASN A 1 104 ? 4.145 4.010 -7.409 1.00 83.38 104 ASN A O 1
ATOM 830 N N . HIS A 1 105 ? 3.081 3.278 -5.571 1.00 88.06 105 HIS A N 1
ATOM 831 C CA . HIS A 1 105 ? 3.249 1.861 -5.882 1.00 88.06 105 HIS A CA 1
ATOM 832 C C . HIS A 1 105 ? 1.985 1.266 -6.496 1.00 88.06 105 HIS A C 1
ATOM 834 O O . HIS A 1 105 ? 0.880 1.4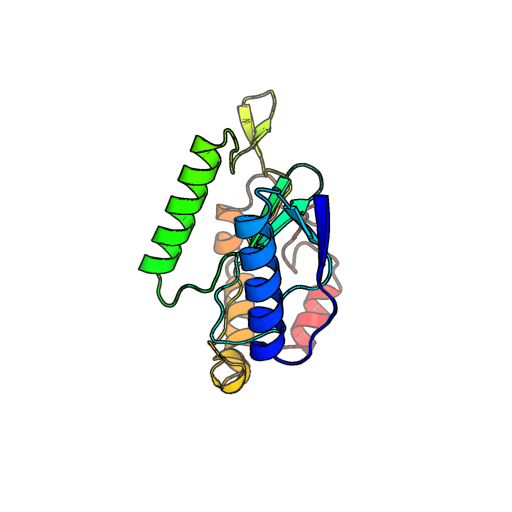50 -5.992 1.00 88.06 105 HIS A O 1
ATOM 840 N N . PHE A 1 106 ? 2.170 0.487 -7.561 1.00 88.75 106 PHE A N 1
ATOM 841 C CA . PHE A 1 106 ? 1.130 -0.374 -8.108 1.00 88.75 106 PHE A CA 1
ATOM 842 C C . PHE A 1 106 ? 1.378 -1.813 -7.678 1.00 88.75 106 PHE A C 1
ATOM 844 O O . PHE A 1 106 ? 2.417 -2.395 -7.987 1.00 88.75 106 PHE A O 1
ATOM 851 N N . VAL A 1 107 ? 0.390 -2.405 -7.011 1.00 89.56 107 VAL A N 1
ATOM 852 C CA . VAL A 1 107 ? 0.352 -3.846 -6.762 1.00 89.56 107 VAL A CA 1
ATOM 853 C C . VAL A 1 107 ? -0.572 -4.470 -7.799 1.00 89.56 107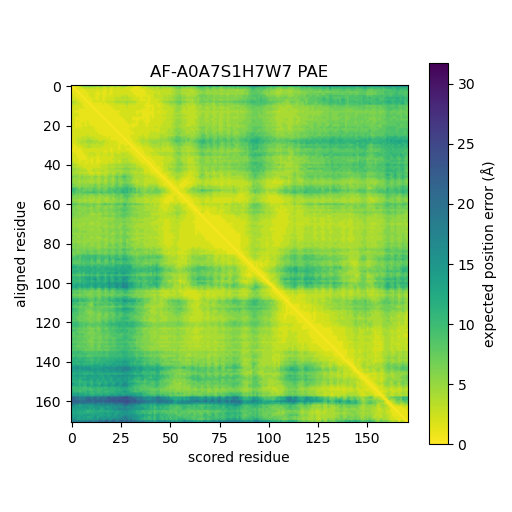 VAL A C 1
ATOM 855 O O . VAL A 1 107 ? -1.764 -4.174 -7.842 1.00 89.56 107 VAL A O 1
ATOM 858 N N . LEU A 1 108 ? -0.011 -5.322 -8.655 1.00 89.94 108 LEU A N 1
ATOM 859 C CA . LEU A 1 108 ? -0.735 -6.001 -9.726 1.00 89.94 108 LEU A CA 1
ATOM 860 C C . LEU A 1 108 ? -0.865 -7.489 -9.394 1.00 89.94 108 LEU A C 1
ATOM 862 O O . LEU A 1 108 ? 0.101 -8.128 -8.977 1.00 89.94 108 LEU A O 1
ATOM 866 N N . GLY A 1 109 ? -2.041 -8.068 -9.618 1.00 90.12 109 GLY A N 1
ATOM 867 C CA . GLY A 1 109 ? -2.281 -9.477 -9.324 1.00 90.12 109 GLY A CA 1
ATOM 868 C C . GLY A 1 109 ? -3.727 -9.901 -9.549 1.00 90.12 109 GLY A C 1
ATOM 869 O O . GLY A 1 109 ? -4.509 -9.186 -10.169 1.00 90.12 109 GLY A O 1
ATOM 870 N N . GLY A 1 110 ? -4.058 -11.094 -9.055 1.00 87.56 110 GLY A N 1
ATOM 871 C CA . GLY A 1 110 ? -5.428 -11.602 -8.984 1.00 87.56 110 GLY A CA 1
ATOM 872 C C . GLY A 1 110 ? -6.009 -11.447 -7.577 1.00 87.56 110 GLY A C 1
ATOM 873 O O . GLY A 1 110 ? -5.268 -11.219 -6.622 1.00 87.56 110 GLY A O 1
ATOM 874 N N . ALA A 1 111 ? -7.329 -11.610 -7.444 1.00 83.69 111 ALA A N 1
ATOM 875 C CA . ALA A 1 111 ? -8.018 -11.567 -6.147 1.00 83.69 111 ALA A CA 1
ATOM 876 C C . ALA A 1 111 ? -7.521 -12.657 -5.177 1.00 83.69 111 ALA A C 1
ATOM 878 O O . ALA A 1 111 ? -7.496 -12.455 -3.965 1.00 83.69 111 ALA A O 1
ATOM 879 N N . THR A 1 112 ? -7.086 -13.797 -5.719 1.00 85.38 112 THR A N 1
ATOM 880 C CA . THR A 1 112 ? -6.397 -14.862 -4.987 1.00 85.38 112 THR A CA 1
ATOM 881 C C . THR A 1 112 ? -5.071 -15.207 -5.672 1.00 85.38 112 THR A C 1
ATOM 883 O O . THR A 1 112 ? -4.896 -14.913 -6.861 1.00 85.38 112 THR A O 1
ATOM 886 N N . PRO A 1 113 ? -4.131 -15.884 -4.981 1.00 88.38 113 PRO A N 1
ATOM 887 C CA . PRO A 1 113 ? -2.930 -16.406 -5.628 1.00 88.38 113 PRO A CA 1
ATOM 888 C C . PRO A 1 113 ? -3.241 -17.311 -6.831 1.00 88.38 113 PRO A C 1
ATOM 890 O O . PRO A 1 113 ? -2.570 -17.214 -7.855 1.00 88.38 113 PRO A O 1
ATOM 893 N N . ALA A 1 114 ? -4.292 -18.136 -6.752 1.00 90.69 114 ALA A N 1
ATOM 894 C CA . ALA A 1 114 ? -4.692 -19.019 -7.848 1.00 90.69 114 ALA A CA 1
ATOM 895 C C . ALA A 1 114 ? -5.179 -18.240 -9.086 1.00 90.69 114 ALA A C 1
ATOM 897 O O . ALA A 1 114 ? -5.011 -18.704 -10.213 1.00 90.69 114 ALA A O 1
ATOM 898 N N . ASP A 1 115 ? -5.720 -17.036 -8.882 1.00 90.19 115 ASP A N 1
ATOM 899 C CA . ASP A 1 115 ? -6.200 -16.149 -9.946 1.00 90.19 115 ASP A CA 1
ATOM 900 C C . ASP A 1 115 ? -5.117 -15.214 -10.497 1.00 90.19 115 ASP A C 1
ATOM 902 O O . ASP A 1 115 ? -5.356 -14.504 -11.475 1.00 90.19 115 ASP A O 1
ATOM 906 N N . SER A 1 116 ? -3.922 -15.194 -9.899 1.00 92.56 116 SER A N 1
ATOM 907 C CA . SER A 1 116 ? -2.858 -14.284 -10.317 1.00 92.56 116 SER A CA 1
ATOM 908 C C . SER A 1 116 ? -2.399 -14.581 -11.749 1.00 92.56 116 SER A C 1
ATOM 910 O O . SER A 1 116 ? -1.927 -15.691 -12.023 1.00 92.56 116 SER A O 1
ATOM 912 N N . PRO A 1 117 ? -2.451 -13.602 -12.676 1.00 92.75 117 PRO A N 1
ATOM 913 C CA . PRO A 1 117 ? -2.004 -13.818 -14.049 1.00 92.75 117 PRO A CA 1
ATOM 914 C C . PRO A 1 117 ? -0.502 -14.120 -14.113 1.00 92.75 117 PRO A C 1
ATOM 916 O O . PRO A 1 117 ? -0.071 -14.902 -14.959 1.00 92.75 117 PRO A O 1
ATOM 919 N N . PHE A 1 118 ? 0.281 -13.574 -13.179 1.00 94.12 118 PHE A N 1
ATOM 920 C CA . PHE A 1 118 ? 1.720 -13.811 -13.086 1.00 94.12 118 PHE A CA 1
ATOM 921 C C . PHE A 1 118 ? 2.055 -15.212 -12.568 1.00 94.12 118 PHE A C 1
ATOM 923 O O . PHE A 1 118 ? 3.029 -15.799 -13.022 1.00 94.12 118 PHE A O 1
ATOM 930 N N . LEU A 1 119 ? 1.245 -15.785 -11.668 1.00 94.06 119 LEU A N 1
ATOM 931 C CA . LEU A 1 119 ? 1.463 -17.159 -11.192 1.00 94.06 119 LEU A CA 1
ATOM 932 C C . LEU A 1 119 ? 0.954 -18.194 -12.198 1.00 94.06 119 LEU A C 1
ATOM 934 O O . LEU A 1 119 ? 1.594 -19.220 -12.411 1.00 94.06 119 LEU A O 1
ATOM 938 N N . ARG A 1 120 ? -0.170 -17.909 -12.864 1.00 94.81 120 ARG A N 1
ATOM 939 C CA . ARG A 1 120 ? -0.724 -18.780 -13.912 1.00 94.81 120 ARG A CA 1
ATOM 940 C C . ARG A 1 120 ? 0.131 -18.785 -15.177 1.00 94.81 120 ARG A C 1
ATOM 942 O O . ARG A 1 120 ? 0.186 -19.797 -15.872 1.00 94.81 120 ARG A O 1
ATOM 949 N N . ARG A 1 121 ? 0.772 -17.657 -15.495 1.00 94.62 121 ARG A N 1
ATOM 950 C CA . ARG A 1 121 ? 1.656 -17.507 -16.652 1.00 94.62 121 ARG A CA 1
ATOM 951 C C . ARG A 1 121 ? 2.892 -16.674 -16.280 1.00 94.62 121 ARG A C 1
ATOM 953 O O . ARG A 1 121 ? 2.934 -15.484 -16.596 1.00 94.62 121 ARG A O 1
ATOM 960 N N . PRO A 1 122 ? 3.929 -17.296 -15.693 1.00 91.88 122 PRO A N 1
ATOM 961 C CA . PRO A 1 122 ? 5.153 -16.599 -15.279 1.00 91.88 122 PRO A CA 1
ATOM 962 C C . PRO A 1 122 ? 5.840 -15.807 -16.397 1.00 91.88 122 PRO A C 1
ATOM 964 O O . PRO A 1 122 ? 6.352 -14.716 -16.157 1.00 91.88 122 PRO A O 1
ATOM 967 N N . SER A 1 123 ? 5.749 -16.275 -17.649 1.00 93.94 123 SER A N 1
ATOM 968 C CA . SER A 1 123 ? 6.292 -15.561 -18.814 1.00 93.94 123 SER A CA 1
ATOM 969 C C . SER A 1 123 ? 5.701 -14.155 -19.006 1.00 93.94 123 SER A C 1
ATOM 971 O O . SER A 1 123 ? 6.298 -13.327 -19.687 1.00 93.94 123 SER A O 1
ATOM 973 N N . LEU A 1 124 ? 4.514 -13.873 -18.452 1.00 94.56 124 LEU A N 1
ATOM 974 C CA . LEU A 1 124 ? 3.901 -12.546 -18.505 1.00 94.56 124 LEU A CA 1
ATOM 975 C C . LEU A 1 124 ? 4.690 -11.530 -17.674 1.00 94.56 124 LEU A C 1
ATOM 977 O O . LEU A 1 124 ? 4.859 -10.398 -18.117 1.00 94.56 124 LEU A O 1
ATOM 981 N N . LEU A 1 125 ? 5.189 -11.933 -16.501 1.00 92.06 125 LEU A N 1
ATOM 982 C CA . LEU A 1 125 ? 6.015 -11.068 -15.660 1.00 92.06 125 LEU A CA 1
ATOM 983 C C . LEU A 1 125 ? 7.325 -10.728 -16.377 1.00 92.06 125 LEU A C 1
ATOM 985 O O . LEU A 1 125 ? 7.677 -9.556 -16.474 1.00 92.06 125 LEU A O 1
ATOM 989 N N . ALA A 1 126 ? 7.981 -11.736 -16.960 1.00 91.75 126 ALA A N 1
ATOM 990 C CA . ALA A 1 126 ? 9.187 -11.537 -17.758 1.00 91.75 126 ALA A CA 1
ATOM 991 C C . ALA A 1 126 ? 8.944 -10.592 -18.945 1.00 91.75 126 ALA A C 1
ATOM 993 O O . ALA A 1 126 ? 9.703 -9.650 -19.164 1.00 91.75 126 ALA A O 1
ATOM 994 N N . SER A 1 127 ? 7.834 -10.784 -19.664 1.00 93.75 127 SER A N 1
ATOM 995 C CA . SER A 1 127 ? 7.448 -9.904 -20.769 1.00 93.75 127 SER A CA 1
ATOM 996 C C . SER A 1 127 ? 7.180 -8.468 -20.314 1.00 93.75 127 SER A C 1
ATOM 998 O O . SER A 1 127 ? 7.555 -7.541 -21.029 1.00 93.75 127 SER A O 1
ATOM 1000 N N . LEU A 1 128 ? 6.531 -8.265 -19.163 1.00 92.75 128 LEU A N 1
ATOM 1001 C CA . LEU A 1 128 ? 6.243 -6.935 -18.622 1.00 92.75 128 LEU A CA 1
ATOM 1002 C C . LEU A 1 128 ? 7.535 -6.206 -18.229 1.00 92.75 128 LEU A C 1
ATOM 1004 O O . LEU A 1 128 ? 7.730 -5.053 -18.616 1.00 92.75 128 LEU A O 1
ATOM 1008 N N . LEU A 1 129 ? 8.427 -6.894 -17.509 1.00 90.25 129 LEU A N 1
ATOM 1009 C CA . LEU A 1 129 ? 9.725 -6.358 -17.097 1.00 90.25 129 LEU A CA 1
ATOM 1010 C C . LEU A 1 129 ? 10.590 -6.015 -18.313 1.00 90.25 129 LEU A C 1
ATOM 1012 O O . LEU A 1 129 ? 11.085 -4.893 -18.419 1.00 90.25 129 LEU A O 1
ATOM 1016 N N . GLY A 1 130 ? 10.697 -6.937 -19.273 1.00 91.50 130 GLY A N 1
ATOM 1017 C CA . GLY A 1 130 ? 11.420 -6.709 -20.521 1.00 91.50 130 GLY A CA 1
ATOM 1018 C C . GLY A 1 130 ? 10.839 -5.550 -21.332 1.00 91.50 130 GLY A C 1
ATOM 1019 O O . GLY A 1 130 ? 11.593 -4.749 -21.883 1.00 91.50 130 GLY A O 1
ATOM 1020 N N . TYR A 1 131 ? 9.512 -5.400 -21.380 1.00 93.25 131 TYR A N 1
ATOM 1021 C CA . TYR A 1 131 ? 8.880 -4.272 -22.064 1.00 93.25 131 TYR A CA 1
ATOM 1022 C C . TYR A 1 131 ? 9.258 -2.934 -21.414 1.00 93.25 131 TYR A C 1
ATOM 1024 O O . TYR A 1 131 ? 9.724 -2.038 -22.113 1.00 93.25 131 TYR A O 1
ATOM 1032 N N . TRP A 1 132 ? 9.142 -2.798 -20.091 1.00 90.88 132 TRP A N 1
ATOM 1033 C CA . TRP A 1 132 ? 9.480 -1.544 -19.397 1.00 90.88 132 TRP A CA 1
ATOM 1034 C C . TRP A 1 132 ? 10.974 -1.209 -19.452 1.00 90.88 132 TRP A C 1
ATOM 1036 O O . TRP A 1 132 ? 11.367 -0.041 -19.553 1.00 90.88 132 TRP A O 1
ATOM 1046 N N . HIS A 1 133 ? 11.817 -2.241 -19.410 1.00 88.56 133 HIS A N 1
ATOM 1047 C CA . HIS A 1 133 ? 13.257 -2.085 -19.534 1.00 88.56 133 HIS A CA 1
ATOM 1048 C C . HIS A 1 133 ? 13.639 -1.549 -20.922 1.00 88.56 133 HIS A C 1
ATOM 1050 O O . HIS A 1 133 ? 14.324 -0.532 -21.013 1.00 88.56 133 HIS A O 1
ATOM 1056 N N . ASN A 1 134 ? 13.098 -2.144 -21.991 1.00 91.50 134 ASN A N 1
ATOM 1057 C CA . ASN A 1 134 ? 13.381 -1.750 -23.376 1.00 91.50 134 ASN A CA 1
ATOM 1058 C C . ASN A 1 134 ? 12.706 -0.438 -23.820 1.00 91.50 134 ASN A C 1
ATOM 1060 O O . ASN A 1 134 ? 13.006 0.063 -24.903 1.00 91.50 134 ASN A O 1
ATOM 1064 N N . HIS A 1 135 ? 11.820 0.142 -23.003 1.00 93.75 135 HIS A N 1
ATOM 1065 C CA . HIS A 1 135 ? 11.148 1.413 -23.294 1.00 93.75 135 HIS A CA 1
ATOM 1066 C C . HIS A 1 135 ? 11.377 2.435 -22.166 1.00 93.75 135 HIS A C 1
ATOM 1068 O O . HIS A 1 135 ? 10.455 2.724 -21.398 1.00 93.75 135 HIS A O 1
ATOM 1074 N N . PRO A 1 136 ? 12.581 3.041 -22.067 1.00 90.31 136 PRO A N 1
ATOM 1075 C CA . PRO A 1 136 ? 12.907 3.989 -21.000 1.00 90.31 136 PRO A CA 1
ATOM 1076 C C . PRO A 1 136 ? 11.982 5.206 -20.916 1.00 90.31 136 PRO A C 1
ATOM 1078 O O . PRO A 1 136 ? 11.826 5.787 -19.845 1.00 90.31 136 PRO A O 1
ATOM 1081 N N . SER A 1 137 ? 11.313 5.568 -22.016 1.00 91.38 137 SER A N 1
ATOM 1082 C CA . SER A 1 137 ? 10.307 6.636 -22.042 1.00 91.38 137 SER A CA 1
ATOM 1083 C C . SER A 1 137 ? 9.164 6.414 -21.046 1.00 91.38 137 SER A C 1
ATOM 1085 O O . SER A 1 137 ? 8.659 7.389 -20.497 1.00 91.38 137 SER A O 1
ATOM 1087 N N . LEU A 1 138 ? 8.799 5.159 -20.756 1.00 89.62 138 LEU A N 1
ATOM 1088 C CA . LEU A 1 138 ? 7.772 4.813 -19.764 1.00 89.62 138 LEU A CA 1
ATOM 1089 C C . LEU A 1 138 ? 8.214 5.088 -18.321 1.00 89.62 138 LEU A C 1
ATOM 1091 O O . LEU A 1 138 ? 7.374 5.133 -17.428 1.00 89.62 138 LEU A O 1
ATOM 1095 N N . SER A 1 139 ? 9.515 5.255 -18.082 1.00 86.56 139 SER A N 1
ATOM 1096 C CA . SER A 1 139 ? 10.063 5.702 -16.799 1.00 86.56 139 SER A CA 1
ATOM 1097 C C . SER A 1 139 ? 10.327 7.208 -16.833 1.00 86.56 139 SER A C 1
ATOM 1099 O O . SER A 1 139 ? 9.755 7.954 -16.042 1.00 86.56 139 SER A O 1
ATOM 1101 N N . TYR A 1 140 ? 11.125 7.677 -17.798 1.00 87.62 140 TYR A N 1
ATOM 1102 C CA . TYR A 1 140 ? 11.645 9.049 -17.824 1.00 87.62 140 TYR A CA 1
ATOM 1103 C C . TYR A 1 140 ? 10.582 10.127 -17.984 1.00 87.62 140 TYR A C 1
ATOM 1105 O O . TYR A 1 140 ? 10.778 11.233 -17.483 1.00 87.62 140 TYR A O 1
ATOM 1113 N N . LEU A 1 141 ? 9.445 9.816 -18.615 1.00 86.44 141 LEU A N 1
ATOM 1114 C CA . LEU A 1 141 ? 8.321 10.750 -18.696 1.00 86.44 141 LEU A CA 1
ATOM 1115 C C . LEU A 1 141 ? 7.793 11.149 -17.304 1.00 86.44 141 LEU A C 1
ATOM 1117 O O . LEU A 1 141 ? 7.272 12.250 -17.146 1.00 86.44 141 LEU A O 1
ATOM 1121 N N . PHE A 1 142 ? 7.962 10.284 -16.298 1.00 82.38 142 PHE A N 1
ATOM 1122 C CA . PHE A 1 142 ? 7.427 10.466 -14.946 1.00 82.38 142 PHE A CA 1
ATOM 1123 C C . PHE A 1 142 ? 8.511 10.652 -13.870 1.00 82.38 142 PHE A C 1
ATOM 1125 O O . PHE A 1 142 ? 8.183 10.934 -12.721 1.00 82.38 142 PHE A O 1
ATOM 1132 N N . SER A 1 143 ? 9.797 10.516 -14.214 1.00 81.25 143 SER A N 1
ATOM 1133 C CA . SER A 1 143 ? 10.899 10.533 -13.237 1.00 81.25 143 SER A CA 1
ATOM 1134 C C . SER A 1 143 ? 11.266 11.925 -12.716 1.00 81.25 143 SER A C 1
ATOM 1136 O O . SER A 1 143 ? 11.881 12.029 -11.656 1.00 81.25 143 SER A O 1
ATOM 1138 N N . GLY A 1 144 ? 10.931 13.007 -13.427 1.00 80.81 144 GLY A N 1
ATOM 1139 C CA . GLY A 1 144 ? 11.346 14.360 -13.041 1.00 80.81 144 GLY A CA 1
ATOM 1140 C C . GLY A 1 144 ? 12.861 14.448 -12.797 1.00 80.81 144 GLY A C 1
ATOM 1141 O O . GLY A 1 144 ? 13.652 14.165 -13.691 1.00 80.81 144 GLY A O 1
ATOM 1142 N N . LEU A 1 145 ? 13.268 14.822 -11.577 1.00 80.38 145 LEU A N 1
ATOM 1143 C CA . LEU A 1 145 ? 14.680 14.900 -11.163 1.00 80.38 145 LEU A CA 1
ATOM 1144 C C . LEU A 1 145 ? 15.246 13.580 -10.584 1.00 80.38 145 LEU A C 1
ATOM 1146 O O . LEU A 1 145 ? 16.422 13.534 -10.232 1.00 80.38 145 LEU A O 1
ATOM 1150 N N . PHE A 1 146 ? 14.444 12.517 -10.466 1.00 81.31 146 PHE A N 1
ATOM 1151 C CA . PHE A 1 146 ? 14.795 11.254 -9.793 1.00 81.31 146 PHE A CA 1
ATOM 1152 C C . PHE A 1 146 ? 15.323 10.196 -10.770 1.00 81.31 146 PHE A C 1
ATOM 1154 O O . PHE A 1 146 ? 14.764 9.106 -10.887 1.00 81.31 146 PHE A O 1
ATOM 1161 N N . ILE A 1 147 ? 16.396 10.533 -11.482 1.00 86.06 147 ILE A N 1
ATOM 1162 C CA . ILE A 1 147 ? 17.056 9.665 -12.468 1.00 86.06 147 ILE A CA 1
ATOM 1163 C C . ILE A 1 147 ? 18.439 9.272 -11.945 1.00 86.06 147 ILE A C 1
ATOM 1165 O O . ILE A 1 147 ? 19.149 10.106 -11.374 1.00 86.06 147 ILE A O 1
ATOM 1169 N N . GLY A 1 148 ? 18.839 8.021 -12.170 1.00 86.88 148 GLY A N 1
ATOM 1170 C CA . GLY A 1 148 ? 20.171 7.542 -11.817 1.00 86.88 148 GLY A CA 1
ATOM 1171 C C . GLY A 1 148 ? 20.248 6.866 -10.442 1.00 86.88 148 GLY A C 1
ATOM 1172 O O . GLY A 1 148 ? 19.274 6.841 -9.688 1.00 86.88 148 GLY A O 1
ATOM 1173 N N . PRO A 1 149 ? 21.432 6.350 -10.066 1.00 85.38 149 PRO A N 1
ATOM 1174 C CA . PRO A 1 149 ? 21.616 5.431 -8.934 1.00 85.38 149 PRO A CA 1
ATOM 1175 C C . PRO A 1 149 ? 21.321 6.041 -7.558 1.00 85.38 149 PRO A C 1
ATOM 1177 O O . PRO A 1 149 ? 21.226 5.318 -6.571 1.00 85.38 149 PRO A O 1
ATOM 1180 N N . THR A 1 150 ? 21.210 7.367 -7.471 1.00 81.81 150 THR A N 1
ATOM 1181 C CA . THR A 1 150 ? 20.859 8.092 -6.242 1.00 81.81 150 THR A CA 1
ATOM 1182 C C . THR A 1 150 ? 19.351 8.276 -6.066 1.00 81.81 150 THR A C 1
ATOM 1184 O O . THR A 1 150 ? 18.924 8.844 -5.062 1.00 81.81 150 THR A O 1
ATOM 1187 N N . SER A 1 151 ? 18.542 7.842 -7.038 1.00 83.00 151 SER A N 1
ATOM 1188 C CA . SER A 1 151 ? 17.086 7.776 -6.912 1.00 83.00 151 SER A CA 1
ATOM 1189 C C . SER A 1 151 ? 16.677 6.767 -5.830 1.00 83.00 151 SER A C 1
ATOM 1191 O O . SER A 1 151 ? 17.391 5.803 -5.566 1.00 83.00 151 SER A O 1
ATOM 1193 N N . GLN A 1 152 ? 15.509 6.963 -5.210 1.00 77.69 152 GLN A N 1
ATOM 1194 C CA . GLN A 1 152 ? 14.934 5.990 -4.267 1.00 77.69 152 GLN A CA 1
ATOM 1195 C C . GLN A 1 152 ? 14.518 4.682 -4.959 1.00 77.69 152 GLN A C 1
ATOM 1197 O O . GLN A 1 152 ? 14.405 3.641 -4.315 1.00 77.69 152 GLN A O 1
ATOM 1202 N N . SER A 1 153 ? 14.259 4.726 -6.266 1.00 81.38 153 SER A N 1
ATOM 1203 C CA . SER A 1 153 ? 13.863 3.568 -7.072 1.00 81.38 153 SER A CA 1
ATOM 1204 C C . SER A 1 153 ? 14.439 3.723 -8.482 1.00 81.38 153 SER A C 1
ATOM 1206 O O . SER A 1 153 ? 13.697 4.021 -9.420 1.00 81.38 153 SER A O 1
ATOM 1208 N N . PRO A 1 154 ? 15.775 3.613 -8.628 1.00 86.69 154 PRO A N 1
ATOM 1209 C CA . PRO A 1 154 ? 16.430 3.745 -9.921 1.00 86.69 154 PRO A CA 1
ATOM 1210 C C . PRO A 1 154 ? 15.970 2.625 -10.847 1.00 86.69 154 PRO A C 1
ATOM 1212 O O . PRO A 1 154 ? 15.595 1.536 -10.393 1.00 86.69 154 PRO A O 1
ATOM 1215 N N . ARG A 1 155 ? 16.042 2.858 -12.157 1.00 88.19 155 ARG A N 1
ATOM 1216 C CA . ARG A 1 155 ? 15.878 1.740 -13.086 1.00 88.19 155 ARG A CA 1
ATOM 1217 C C . ARG A 1 155 ? 17.017 0.734 -12.892 1.00 88.19 155 ARG A C 1
ATOM 1219 O O . ARG A 1 155 ? 18.113 1.084 -12.459 1.00 88.19 155 ARG A O 1
ATOM 1226 N N . VAL A 1 156 ? 16.770 -0.520 -13.253 1.00 86.75 156 VAL A N 1
ATOM 1227 C CA . VAL A 1 156 ? 17.758 -1.603 -13.107 1.00 86.75 156 VAL A CA 1
ATOM 1228 C C . VAL A 1 156 ? 19.058 -1.340 -13.890 1.00 86.75 156 VAL A C 1
ATOM 1230 O O . VAL A 1 156 ? 20.131 -1.714 -13.434 1.00 86.75 156 VAL A O 1
ATOM 1233 N N . ASP A 1 157 ? 18.978 -0.639 -15.026 1.00 86.44 157 ASP A N 1
ATOM 1234 C CA . ASP A 1 157 ? 20.110 -0.168 -15.845 1.00 86.44 157 ASP A CA 1
ATOM 1235 C C . ASP A 1 157 ? 20.803 1.091 -15.307 1.00 86.44 157 ASP A C 1
ATOM 1237 O O . ASP A 1 157 ? 21.893 1.432 -15.760 1.00 86.44 157 ASP A O 1
ATOM 1241 N N . GLU A 1 158 ? 20.194 1.793 -14.356 1.00 87.56 158 GLU A N 1
ATOM 1242 C CA . GLU A 1 158 ? 20.771 2.981 -13.715 1.00 87.56 158 GLU A CA 1
ATOM 1243 C C . GLU A 1 158 ? 21.464 2.665 -12.392 1.00 87.56 158 GLU A C 1
ATOM 1245 O O . GLU A 1 158 ? 22.211 3.488 -11.859 1.00 87.56 158 GLU A O 1
ATOM 1250 N N . ALA A 1 159 ? 21.157 1.500 -11.833 1.00 78.81 159 ALA A N 1
ATOM 1251 C CA . ALA A 1 159 ? 21.687 1.022 -10.577 1.00 78.81 159 ALA A CA 1
ATOM 1252 C C . ALA A 1 159 ? 23.065 0.362 -10.779 1.00 78.81 159 ALA A C 1
ATOM 1254 O O . ALA A 1 159 ? 23.823 0.682 -11.693 1.00 78.81 159 ALA A O 1
ATOM 1255 N N . ARG A 1 160 ? 23.454 -0.531 -9.867 1.00 76.25 160 ARG A N 1
ATOM 1256 C CA . ARG A 1 160 ? 24.749 -1.214 -9.948 1.00 76.25 160 ARG A CA 1
ATOM 1257 C C . ARG A 1 160 ? 24.784 -2.166 -11.150 1.00 76.25 160 ARG A C 1
ATOM 1259 O O . ARG A 1 160 ? 23.810 -2.856 -11.432 1.00 76.25 160 ARG A O 1
ATOM 1266 N N . ASN A 1 161 ? 25.945 -2.244 -11.803 1.00 72.38 161 ASN A N 1
ATOM 1267 C CA . ASN A 1 161 ? 26.156 -3.015 -13.037 1.00 72.38 161 ASN A CA 1
ATOM 1268 C C . ASN A 1 161 ? 25.859 -4.524 -12.919 1.00 72.38 161 ASN A C 1
ATOM 1270 O O . ASN A 1 161 ? 25.701 -5.194 -13.936 1.00 72.38 161 ASN A O 1
ATOM 1274 N N . ASP A 1 162 ? 25.819 -5.082 -11.709 1.00 79.94 162 ASP A N 1
ATOM 1275 C CA . ASP A 1 162 ? 25.503 -6.489 -11.455 1.00 79.94 162 ASP A CA 1
ATOM 1276 C C . ASP A 1 162 ? 24.003 -6.802 -11.582 1.00 79.94 162 ASP A C 1
ATOM 1278 O O . ASP A 1 162 ? 23.653 -7.921 -11.949 1.00 79.94 162 ASP A O 1
ATOM 1282 N N . GLN A 1 163 ? 23.111 -5.828 -11.375 1.00 81.44 163 GLN A N 1
ATOM 1283 C CA . GLN A 1 163 ? 21.664 -6.076 -11.365 1.00 81.44 163 GLN A CA 1
ATOM 1284 C C . GLN A 1 163 ? 21.097 -6.509 -12.721 1.00 81.44 163 GLN A C 1
ATOM 1286 O O . GLN A 1 163 ? 20.180 -7.327 -12.761 1.00 81.44 163 GLN A O 1
ATOM 1291 N N . LEU A 1 164 ? 21.647 -6.002 -13.828 1.00 81.62 164 LEU A N 1
ATOM 1292 C CA . LEU A 1 164 ? 21.232 -6.418 -15.172 1.00 81.62 164 LEU A CA 1
ATOM 1293 C C . LEU A 1 164 ? 21.547 -7.889 -15.425 1.00 81.62 164 LE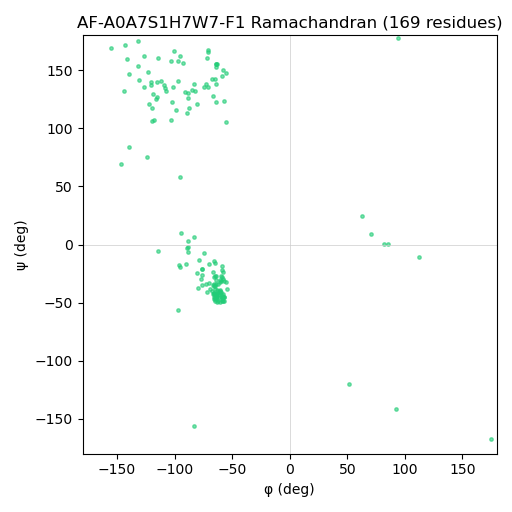U A C 1
ATOM 1295 O O . LEU A 1 164 ? 20.699 -8.623 -15.919 1.00 81.62 164 LEU A O 1
ATOM 1299 N N . ARG A 1 165 ? 22.740 -8.331 -15.020 1.00 83.62 165 ARG A N 1
ATOM 1300 C CA . ARG A 1 165 ? 23.144 -9.730 -15.150 1.00 83.62 165 ARG A CA 1
ATOM 1301 C C . ARG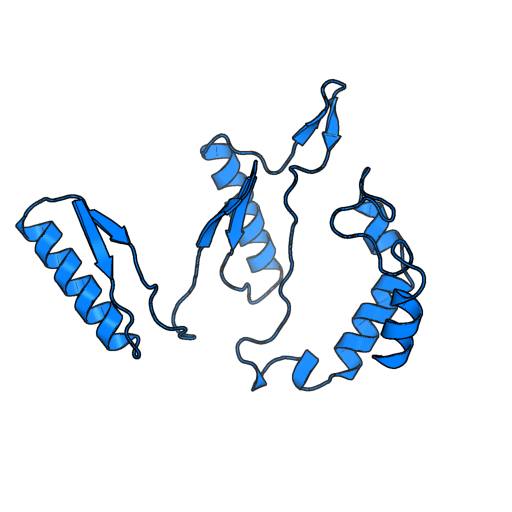 A 1 165 ? 22.267 -10.645 -14.297 1.00 83.62 165 ARG A C 1
ATOM 1303 O O . ARG A 1 165 ? 21.876 -11.709 -14.759 1.00 83.62 165 ARG A O 1
ATOM 1310 N N . GLU A 1 166 ? 21.955 -10.244 -13.068 1.00 85.69 166 GLU A N 1
ATOM 1311 C CA . GLU A 1 166 ? 21.047 -11.016 -12.212 1.00 85.69 166 GLU A CA 1
ATOM 1312 C C . GLU A 1 166 ? 19.638 -11.098 -12.816 1.00 85.69 166 GLU A C 1
ATOM 1314 O O . GLU A 1 166 ? 19.016 -12.158 -12.792 1.00 85.69 166 GLU A O 1
ATOM 1319 N N . LEU A 1 167 ? 19.153 -10.010 -13.423 1.00 85.19 167 LEU A N 1
ATOM 1320 C CA . LEU A 1 167 ? 17.866 -10.002 -14.112 1.00 85.19 167 LEU A CA 1
ATOM 1321 C C . LEU A 1 167 ? 17.872 -10.915 -15.348 1.00 85.19 167 LEU A C 1
ATOM 1323 O O . LEU A 1 167 ? 16.918 -11.657 -15.541 1.00 85.19 167 LEU A O 1
ATOM 1327 N N . GLU A 1 168 ? 18.942 -10.915 -16.146 1.00 83.19 168 GLU A N 1
ATOM 1328 C CA . GLU A 1 168 ? 19.105 -11.830 -17.288 1.00 83.19 168 GLU A CA 1
ATOM 1329 C C . GLU A 1 168 ? 19.109 -13.308 -16.877 1.00 83.19 168 GLU A C 1
ATOM 1331 O O . GLU A 1 168 ? 18.657 -14.153 -17.641 1.00 83.19 168 GLU A O 1
ATOM 1336 N N . ILE A 1 169 ? 19.621 -13.635 -15.687 1.00 86.56 169 ILE A N 1
ATOM 1337 C CA . ILE A 1 169 ? 19.597 -15.005 -15.151 1.00 86.56 169 ILE A CA 1
ATOM 1338 C C . ILE A 1 169 ? 18.198 -15.368 -14.630 1.00 86.56 169 ILE A C 1
ATOM 1340 O O . ILE A 1 169 ? 17.797 -16.531 -14.694 1.00 86.56 169 ILE A O 1
ATOM 1344 N N . ALA A 1 170 ? 17.480 -14.395 -14.066 1.00 84.62 170 ALA A N 1
ATOM 1345 C CA . ALA A 1 170 ? 16.176 -14.602 -13.443 1.00 84.62 170 ALA A CA 1
ATOM 1346 C C . ALA A 1 170 ? 15.001 -14.668 -14.440 1.00 84.62 170 ALA A C 1
ATOM 1348 O O . ALA A 1 170 ? 13.959 -15.232 -14.090 1.00 84.62 170 ALA A O 1
ATOM 1349 N N . LEU A 1 171 ? 15.142 -14.065 -15.628 1.00 82.06 171 LEU A N 1
ATOM 1350 C CA . LEU A 1 171 ? 14.128 -14.009 -16.693 1.00 82.06 171 LEU A CA 1
ATOM 1351 C C . LEU A 1 171 ? 14.244 -15.166 -17.692 1.00 82.06 171 LEU A C 1
ATOM 1353 O O . LEU A 1 171 ? 13.166 -15.634 -18.133 1.00 82.06 171 LEU A O 1
#